Protein AF-A0A939XH39-F1 (afdb_monomer)

pLDDT: mean 82.44, std 12.04, range [37.53, 94.06]

Mean predicted aligned error: 8.6 Å

Solvent-accessible surface area (backbone atoms only — not comparable to full-atom values): 6265 Å² total; per-residue (Å²): 111,58,45,61,56,32,31,55,52,31,46,53,53,50,54,52,44,40,76,71,69,46,63,64,92,80,58,82,72,69,42,55,45,78,82,70,50,42,63,34,42,67,71,51,18,74,75,36,84,91,46,50,63,69,42,59,58,36,71,69,54,41,70,68,47,92,46,72,68,62,29,49,52,52,52,55,67,53,73,68,88,86,86,79,86,88,72,89,82,80,58,97,81,77,65,75,93,86,125

Sequence (99 aa):
DNMKLSEERAKSVVEYLISKGISPDRLTSRGMGESNPVTVSAKTAAKYPFLKEGDVLTEKFINALPNNQDKEICHQLNRRTEFAITRTDFNETGIPFGE

Radius of gyration: 18.13 Å; Cα contacts (8 Å, |Δi|>4): 80; chains: 1; bou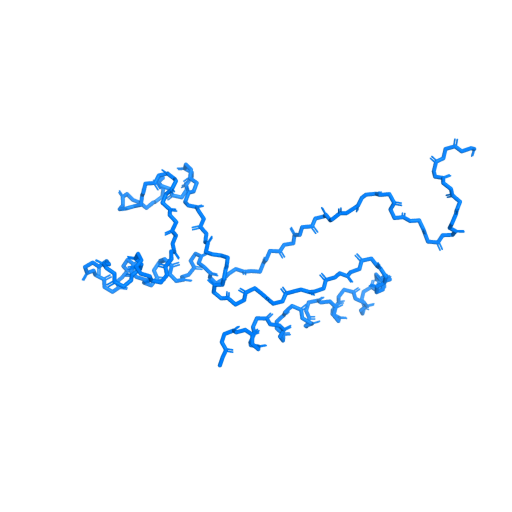nding box: 53×20×41 Å

Secondary structure (DSSP, 8-state):
-HHHHHHHHHHHHHHHHHHTT--GGG------TTSSPPBPPHHHHHH-TTS-TT-B--HHHHHT-S-HHHHHHHHHHHS--------S---SSS--S--

Nearest PDB structures (foldseek):
  6top-assembly4_D  TM=8.982E-01  e=3.996E-06  Porphyromonas gingivalis JCVI SC001

Foldseek 3Di:
DQQVVQQVVQVVVLVVVVVVVDDSVQDDGGRCRQVQFDQQDPVNCVVPVVDDHRDGLHPVVLVPDPDVVSSVVRVVSRPDDDDDRPDDQDDPPPDGPDD

Structure (mmCIF, N/CA/C/O backbone):
data_AF-A0A939XH39-F1
#
_entry.id   AF-A0A939XH39-F1
#
loop_
_atom_site.group_PDB
_atom_site.id
_atom_site.type_symbol
_atom_site.label_atom_id
_ato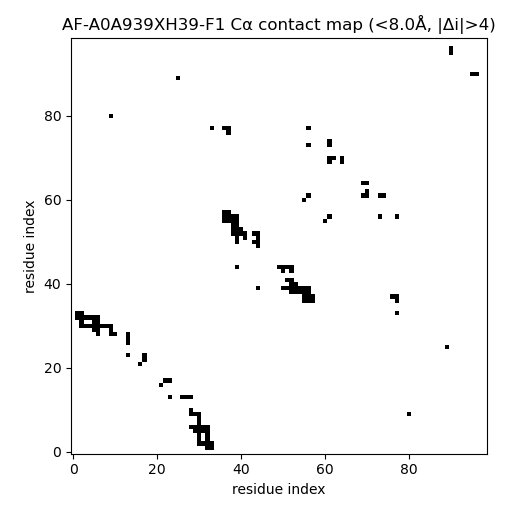m_site.label_alt_id
_atom_site.label_comp_id
_atom_site.label_asym_id
_atom_site.label_entity_id
_atom_site.label_seq_id
_atom_site.pdbx_PDB_ins_code
_atom_site.Cartn_x
_atom_site.Cartn_y
_atom_site.Cartn_z
_atom_site.occupancy
_atom_site.B_iso_or_equiv
_atom_site.auth_seq_id
_atom_site.auth_comp_id
_atom_site.auth_asym_id
_atom_site.auth_atom_id
_atom_site.pdbx_PDB_model_num
ATOM 1 N N . ASP A 1 1 ? -13.393 -7.970 -8.457 1.00 71.00 1 ASP A N 1
ATOM 2 C CA . ASP A 1 1 ? -12.143 -8.487 -7.870 1.00 71.00 1 ASP A CA 1
ATOM 3 C C . ASP A 1 1 ? -11.080 -7.423 -7.712 1.00 71.00 1 ASP A C 1
ATOM 5 O O . ASP A 1 1 ? -10.652 -6.821 -8.694 1.00 71.00 1 ASP A O 1
ATOM 9 N N . ASN A 1 2 ? -10.631 -7.228 -6.470 1.00 72.25 2 ASN A N 1
ATOM 10 C CA . ASN A 1 2 ? -9.555 -6.294 -6.122 1.00 72.25 2 ASN A CA 1
ATOM 11 C C . ASN A 1 2 ? -8.212 -6.682 -6.749 1.00 72.25 2 ASN A C 1
ATOM 13 O O . ASN A 1 2 ? -7.410 -5.805 -7.064 1.00 72.25 2 ASN A O 1
ATOM 17 N N . MET A 1 3 ? -7.993 -7.977 -7.001 1.00 77.62 3 MET A N 1
ATOM 18 C CA . MET A 1 3 ? -6.794 -8.456 -7.685 1.00 77.62 3 MET A CA 1
ATOM 19 C C . MET A 1 3 ? -6.709 -7.906 -9.113 1.00 77.62 3 MET A C 1
ATOM 21 O O . MET A 1 3 ? -5.757 -7.198 -9.433 1.00 77.62 3 MET A O 1
ATOM 25 N N . LYS A 1 4 ? -7.760 -8.109 -9.921 1.00 80.44 4 LYS A N 1
ATOM 26 C CA . LYS A 1 4 ? -7.836 -7.608 -11.302 1.00 80.44 4 LYS A CA 1
ATOM 27 C C . LYS A 1 4 ? -7.684 -6.087 -11.375 1.00 80.44 4 LYS A C 1
ATOM 29 O O . LYS A 1 4 ? -6.901 -5.586 -12.172 1.00 80.44 4 LYS A O 1
ATOM 34 N N . LEU A 1 5 ? -8.368 -5.352 -10.496 1.00 79.94 5 LEU A N 1
ATOM 35 C CA . LEU A 1 5 ? -8.263 -3.890 -10.447 1.00 79.94 5 LEU A CA 1
ATOM 36 C C . LEU A 1 5 ? -6.846 -3.420 -10.080 1.00 79.94 5 LEU A C 1
ATOM 38 O O . LEU A 1 5 ? -6.346 -2.442 -10.635 1.00 79.94 5 LEU A O 1
ATOM 42 N N . SER A 1 6 ? -6.194 -4.095 -9.132 1.00 79.44 6 SER A N 1
ATOM 43 C CA . SER A 1 6 ? -4.818 -3.767 -8.752 1.00 79.44 6 SER A CA 1
ATOM 44 C C . SER A 1 6 ? -3.823 -4.068 -9.874 1.00 79.44 6 SER A C 1
ATOM 46 O O . SER A 1 6 ? -2.887 -3.298 -10.083 1.00 79.44 6 SER A O 1
ATOM 48 N N . GLU A 1 7 ? -4.055 -5.141 -10.630 1.00 84.38 7 GLU A N 1
ATOM 49 C CA . GLU A 1 7 ? -3.238 -5.527 -11.775 1.00 84.38 7 GLU A CA 1
ATOM 50 C C . GLU A 1 7 ? -3.391 -4.535 -12.934 1.00 84.38 7 GLU A C 1
ATOM 52 O O . GLU A 1 7 ? -2.390 -4.057 -13.463 1.00 84.38 7 GLU A O 1
ATOM 57 N N . GLU A 1 8 ? -4.620 -4.120 -13.255 1.00 85.75 8 GLU A N 1
ATOM 58 C CA . GLU A 1 8 ? -4.889 -3.084 -14.263 1.00 85.75 8 GLU A CA 1
ATOM 59 C C . GLU A 1 8 ? 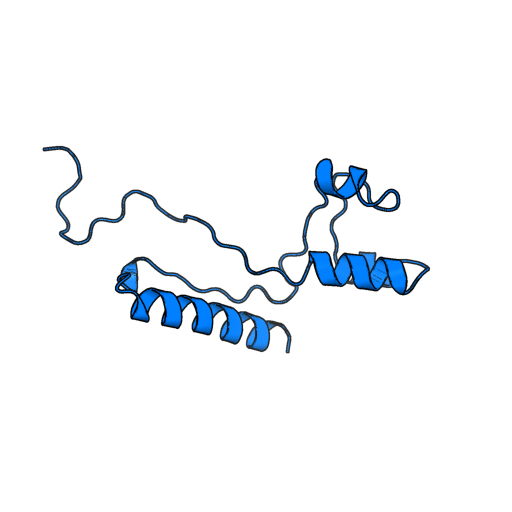-4.222 -1.745 -13.904 1.00 85.75 8 GLU A C 1
ATOM 61 O O . GLU A 1 8 ? -3.610 -1.101 -14.760 1.00 85.75 8 GLU A O 1
ATOM 66 N N . ARG A 1 9 ? -4.257 -1.344 -12.625 1.00 84.25 9 ARG A N 1
ATOM 67 C CA . ARG A 1 9 ? -3.552 -0.143 -12.142 1.00 84.25 9 ARG A CA 1
ATOM 68 C C . ARG A 1 9 ? -2.038 -0.271 -12.285 1.00 84.25 9 ARG A C 1
ATOM 70 O O . ARG A 1 9 ? -1.397 0.664 -12.759 1.00 84.25 9 ARG A O 1
ATOM 77 N N . ALA A 1 10 ? -1.471 -1.412 -11.895 1.00 83.94 10 ALA A N 1
ATOM 78 C CA . ALA A 1 10 ? -0.037 -1.654 -12.013 1.00 83.94 10 ALA A CA 1
ATOM 79 C C . ALA A 1 10 ? 0.411 -1.654 -13.485 1.00 83.94 10 ALA A C 1
ATOM 81 O O . ALA A 1 10 ? 1.447 -1.075 -13.816 1.00 83.94 10 ALA A O 1
ATOM 82 N N . LYS A 1 11 ? -0.401 -2.230 -14.378 1.00 85.75 11 LYS A N 1
ATOM 83 C CA . LYS A 1 11 ? -0.152 -2.236 -15.821 1.00 85.75 11 LYS A CA 1
ATOM 84 C C . LYS A 1 11 ? -0.163 -0.826 -16.410 1.00 85.75 11 LYS A C 1
ATOM 86 O O . LYS A 1 11 ? 0.776 -0.471 -17.112 1.00 85.75 11 LYS A O 1
ATOM 91 N N . SER A 1 12 ? -1.154 -0.002 -16.063 1.00 87.06 12 SER A N 1
ATOM 92 C CA . SER A 1 12 ? -1.245 1.387 -16.542 1.00 87.06 12 SER A CA 1
ATOM 93 C C . SER A 1 12 ? -0.011 2.219 -16.168 1.00 87.06 12 SER A C 1
ATOM 95 O O . SER A 1 12 ? 0.492 3.002 -16.973 1.00 87.06 12 SER A O 1
ATOM 97 N N . VAL A 1 13 ? 0.531 2.003 -14.966 1.00 85.12 13 VAL A N 1
ATOM 98 C CA . VAL A 1 13 ? 1.767 2.657 -14.522 1.00 85.12 13 VAL A CA 1
ATOM 99 C C . VAL A 1 13 ? 2.973 2.194 -15.344 1.00 85.12 13 VAL A C 1
ATOM 101 O O . VAL A 1 13 ? 3.771 3.029 -15.770 1.00 85.12 13 VAL A O 1
ATOM 104 N N . VAL A 1 14 ? 3.104 0.890 -15.609 1.00 86.00 14 VAL A N 1
ATOM 105 C CA . VAL A 1 14 ? 4.185 0.353 -16.455 1.00 86.00 14 VAL A CA 1
ATOM 106 C C . VAL A 1 14 ? 4.088 0.887 -17.882 1.00 86.00 14 VAL A C 1
ATOM 108 O O . VAL A 1 14 ? 5.084 1.367 -18.415 1.00 86.00 14 VAL A O 1
ATOM 111 N N . GLU A 1 15 ? 2.896 0.879 -18.477 1.00 87.69 15 GLU A N 1
ATOM 112 C CA . GLU A 1 15 ? 2.654 1.427 -19.816 1.00 87.69 15 GLU A CA 1
ATOM 113 C C . GLU A 1 15 ? 3.046 2.909 -19.896 1.00 87.69 15 GLU A C 1
ATOM 115 O O . GLU A 1 15 ? 3.711 3.326 -20.847 1.00 87.69 15 GLU A O 1
ATOM 120 N N . TYR A 1 16 ? 2.720 3.700 -18.869 1.00 89.00 16 TYR A N 1
ATOM 121 C CA . TYR A 1 16 ? 3.145 5.095 -18.797 1.00 89.00 16 TYR A CA 1
ATOM 122 C C . TYR A 1 16 ? 4.673 5.231 -18.749 1.00 89.00 16 TYR A C 1
ATOM 124 O O . TYR A 1 16 ? 5.232 6.047 -19.480 1.00 89.00 16 TYR A O 1
ATOM 132 N N . LEU A 1 17 ? 5.371 4.429 -17.944 1.00 85.56 17 LEU A N 1
ATOM 133 C CA . LEU A 1 17 ? 6.835 4.479 -17.848 1.00 85.56 17 LEU A CA 1
ATOM 134 C C . LEU A 1 17 ? 7.522 4.061 -19.157 1.00 85.56 17 LEU A C 1
ATOM 136 O O . LEU A 1 17 ? 8.482 4.711 -19.573 1.00 85.56 17 LEU A O 1
ATOM 140 N N . ILE A 1 18 ? 6.983 3.054 -19.850 1.00 88.25 18 ILE A N 1
ATOM 141 C CA . ILE A 1 18 ? 7.437 2.658 -21.191 1.00 88.25 18 ILE A CA 1
ATOM 142 C C . ILE A 1 18 ? 7.228 3.808 -22.182 1.00 88.25 18 ILE A C 1
ATOM 144 O O . ILE A 1 18 ? 8.139 4.142 -22.937 1.00 88.25 18 ILE A O 1
ATOM 148 N N . SER A 1 19 ? 6.077 4.491 -22.129 1.00 89.12 19 SER A N 1
ATOM 149 C CA . SER A 1 19 ? 5.803 5.666 -22.977 1.00 89.12 19 SER A CA 1
ATOM 150 C C . SER A 1 19 ? 6.789 6.821 -22.754 1.00 89.12 19 SER A C 1
ATOM 152 O O . SER A 1 19 ? 6.967 7.671 -23.625 1.00 89.12 19 SER A O 1
ATOM 154 N N . LYS A 1 20 ? 7.439 6.857 -21.584 1.00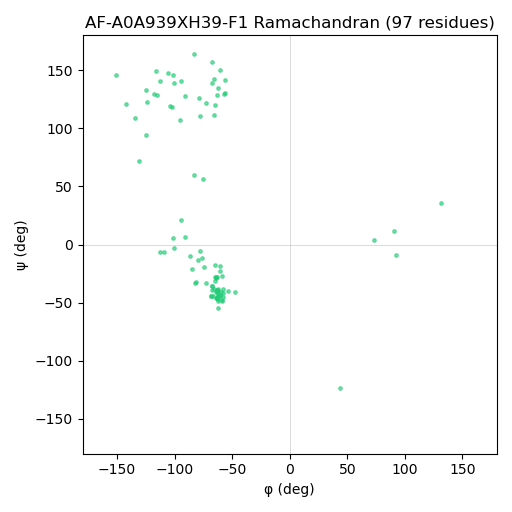 92.31 20 LYS A N 1
ATOM 155 C CA . LYS A 1 20 ? 8.487 7.822 -21.229 1.00 92.31 20 LYS A CA 1
ATOM 156 C C . LYS A 1 20 ? 9.901 7.344 -21.568 1.00 92.31 20 LYS A C 1
ATOM 158 O O . LYS A 1 20 ? 10.853 8.044 -21.238 1.00 92.31 20 LYS A O 1
ATOM 163 N N . GLY A 1 21 ? 10.043 6.206 -22.247 1.00 85.94 21 GLY A N 1
ATOM 164 C CA . GLY A 1 21 ? 11.324 5.694 -22.734 1.00 85.94 21 GLY A CA 1
ATOM 165 C C . GLY A 1 21 ? 12.060 4.774 -21.760 1.00 85.94 21 GLY A C 1
ATOM 166 O O . GLY A 1 21 ? 13.229 4.482 -21.986 1.00 85.94 21 GLY A O 1
ATOM 167 N N . ILE A 1 22 ? 11.418 4.311 -20.680 1.00 84.75 22 ILE A N 1
ATOM 168 C CA . ILE A 1 22 ? 12.015 3.290 -19.809 1.00 84.75 22 ILE A CA 1
ATOM 169 C C . ILE A 1 22 ? 11.845 1.919 -20.465 1.00 84.75 22 ILE A C 1
ATOM 171 O O . ILE A 1 22 ? 10.725 1.524 -20.786 1.00 84.75 22 ILE A O 1
ATOM 175 N N . SER A 1 23 ? 12.950 1.185 -20.627 1.00 84.81 23 SER A N 1
ATOM 176 C CA . SER A 1 23 ? 12.910 -0.175 -21.170 1.00 84.81 23 SER A CA 1
ATOM 177 C C . SER A 1 23 ? 11.972 -1.075 -20.343 1.00 84.81 23 SER A C 1
ATOM 179 O O . SER A 1 23 ? 12.092 -1.103 -19.110 1.00 84.81 23 SER A O 1
ATOM 181 N N . PRO A 1 24 ? 11.048 -1.818 -20.986 1.00 83.81 24 PRO A N 1
ATOM 182 C CA . PRO A 1 24 ? 10.131 -2.726 -20.298 1.00 83.81 24 PRO A CA 1
ATOM 183 C C . PRO A 1 24 ? 10.865 -3.800 -19.486 1.00 83.81 24 PRO A C 1
ATOM 185 O O . PRO A 1 24 ? 10.356 -4.214 -18.449 1.00 83.81 24 PRO A O 1
ATOM 188 N N . ASP A 1 25 ? 12.087 -4.175 -19.877 1.00 84.62 25 ASP A N 1
ATOM 189 C CA . ASP A 1 25 ? 12.905 -5.175 -19.176 1.00 84.62 25 ASP A CA 1
ATOM 190 C C . ASP A 1 25 ? 13.319 -4.728 -17.763 1.00 84.62 25 ASP A C 1
ATOM 192 O O . ASP A 1 25 ? 13.686 -5.544 -16.917 1.00 84.62 25 ASP A O 1
ATOM 196 N N . ARG A 1 26 ? 13.233 -3.421 -17.475 1.00 81.50 26 ARG A N 1
ATOM 197 C CA . ARG A 1 26 ? 13.497 -2.839 -16.149 1.00 81.50 26 ARG A CA 1
ATOM 198 C C . ARG A 1 26 ? 12.278 -2.840 -15.235 1.00 81.50 26 ARG A C 1
ATOM 200 O O . ARG A 1 26 ? 12.398 -2.468 -14.067 1.00 81.50 26 ARG A O 1
ATOM 207 N N . LEU A 1 27 ? 11.102 -3.165 -15.763 1.00 82.88 27 LEU A N 1
ATOM 208 C CA . LEU A 1 27 ? 9.827 -2.929 -15.105 1.00 82.88 27 LEU A CA 1
ATOM 209 C C . LEU A 1 27 ? 9.114 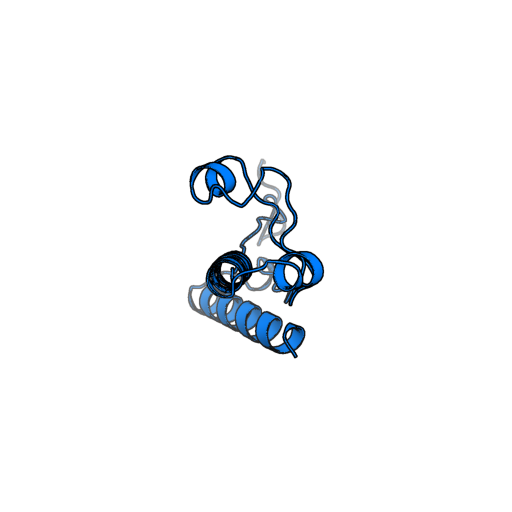-4.253 -14.851 1.00 82.88 27 LEU A C 1
ATOM 211 O O . LEU A 1 27 ? 8.905 -5.070 -15.739 1.00 82.88 27 LEU A O 1
ATOM 215 N N . THR A 1 28 ? 8.681 -4.454 -13.614 1.00 79.56 28 THR A N 1
ATOM 216 C CA . THR A 1 28 ? 7.791 -5.558 -13.255 1.00 79.56 28 THR A CA 1
ATOM 217 C C . THR A 1 28 ? 6.561 -4.965 -12.593 1.00 79.56 28 THR A C 1
ATOM 219 O O . THR A 1 28 ? 6.678 -4.252 -11.598 1.00 79.56 28 THR A O 1
ATOM 222 N N . SER A 1 29 ? 5.378 -5.243 -13.142 1.00 78.62 29 SER A N 1
ATOM 223 C CA . SER A 1 29 ? 4.111 -4.930 -12.478 1.00 78.62 29 SER A CA 1
ATOM 224 C C . SER A 1 29 ? 3.625 -6.147 -11.702 1.00 78.62 29 SER A C 1
ATOM 226 O O . SER A 1 29 ? 3.745 -7.285 -12.153 1.00 78.62 29 SER A O 1
ATOM 228 N N . ARG A 1 30 ? 3.064 -5.910 -10.516 1.00 78.56 30 ARG A N 1
ATOM 229 C CA . ARG A 1 30 ? 2.346 -6.929 -9.752 1.00 78.56 30 ARG A CA 1
ATOM 230 C C . ARG A 1 30 ? 1.141 -6.285 -9.082 1.00 78.56 30 ARG A C 1
ATOM 232 O O . ARG A 1 30 ? 1.297 -5.359 -8.290 1.00 78.56 30 ARG A O 1
ATOM 239 N N . GLY A 1 31 ? -0.051 -6.782 -9.396 1.00 73.25 31 GLY A N 1
ATOM 240 C CA . GLY A 1 31 ? -1.247 -6.489 -8.616 1.00 73.25 31 GLY A CA 1
ATOM 241 C C . GLY A 1 31 ? -1.182 -7.246 -7.294 1.00 73.25 31 GLY A C 1
ATOM 242 O O . GLY A 1 31 ? -1.035 -8.463 -7.296 1.00 73.25 31 GLY A O 1
ATOM 243 N N . MET A 1 32 ? -1.235 -6.535 -6.169 1.00 74.06 32 MET A N 1
ATOM 244 C CA . MET A 1 32 ? -1.232 -7.153 -4.835 1.00 74.06 32 MET A CA 1
ATOM 245 C C . MET A 1 32 ? -2.635 -7.228 -4.221 1.00 74.06 32 MET A C 1
ATOM 247 O O . MET A 1 32 ? -2.787 -7.758 -3.127 1.00 74.06 32 MET A O 1
ATOM 251 N N . GLY A 1 33 ? -3.667 -6.695 -4.885 1.00 74.75 33 GLY A N 1
ATOM 252 C CA . GLY A 1 33 ? -5.030 -6.633 -4.355 1.00 74.75 33 GLY A CA 1
ATOM 253 C C . GLY A 1 33 ? -5.064 -6.195 -2.887 1.00 74.75 33 GLY A C 1
ATOM 254 O O . GLY A 1 33 ? -4.517 -5.157 -2.524 1.00 74.75 33 GLY A O 1
ATOM 255 N N . GLU A 1 34 ? -5.668 -7.031 -2.045 1.00 71.94 34 GLU A N 1
ATOM 256 C CA . GLU A 1 34 ? -5.705 -6.877 -0.582 1.00 71.94 34 GLU A CA 1
ATOM 257 C C . GLU A 1 34 ? -4.700 -7.784 0.146 1.00 71.94 34 GLU A C 1
ATOM 259 O O . GLU A 1 34 ? -4.683 -7.836 1.374 1.00 71.94 34 GLU A O 1
ATOM 264 N N . SER A 1 35 ? -3.838 -8.502 -0.583 1.00 78.38 35 SER A N 1
ATOM 265 C CA . SER A 1 35 ? -2.923 -9.487 0.001 1.00 78.38 35 SER A CA 1
ATOM 266 C C . SER A 1 35 ? -1.692 -8.870 0.673 1.00 78.38 35 SER A C 1
ATOM 268 O O . SER A 1 35 ? -0.909 -9.605 1.267 1.00 78.38 35 SER A O 1
ATOM 270 N N . ASN A 1 36 ? -1.500 -7.548 0.584 1.00 81.19 36 ASN A N 1
ATOM 271 C CA . ASN A 1 36 ? -0.408 -6.826 1.250 1.00 81.19 36 ASN A CA 1
ATOM 272 C C . ASN A 1 36 ? -0.906 -5.577 2.017 1.00 81.19 36 ASN A C 1
ATOM 274 O O . ASN A 1 36 ? -0.694 -4.439 1.577 1.00 81.19 36 ASN A O 1
ATOM 278 N N . PRO A 1 37 ? -1.608 -5.763 3.150 1.00 85.69 37 PRO A N 1
ATOM 279 C CA . PRO A 1 37 ? -2.098 -4.659 3.979 1.00 85.69 37 PRO A CA 1
ATOM 280 C C . PRO A 1 37 ? -0.950 -3.790 4.521 1.00 85.69 37 PRO A C 1
ATOM 282 O O . PRO A 1 37 ? 0.158 -4.278 4.726 1.00 85.69 37 PRO A O 1
ATOM 285 N N . VAL A 1 38 ? -1.193 -2.490 4.751 1.00 87.81 38 VAL A N 1
ATOM 286 C CA . VAL A 1 38 ? -0.176 -1.612 5.369 1.00 87.81 38 VAL A CA 1
ATOM 287 C C . VAL A 1 38 ? 0.055 -2.037 6.811 1.00 87.81 38 VAL A C 1
ATOM 289 O O . VAL A 1 38 ? -0.898 -2.285 7.553 1.00 87.81 38 VAL A O 1
ATOM 292 N N . THR A 1 39 ? 1.322 -2.030 7.209 1.00 92.00 39 THR A N 1
ATOM 293 C CA . THR A 1 39 ? 1.712 -2.012 8.617 1.00 92.00 39 THR A CA 1
ATOM 294 C C . THR A 1 39 ? 1.858 -0.562 9.064 1.00 92.00 39 THR A C 1
ATOM 296 O O . THR A 1 39 ? 2.545 0.240 8.425 1.00 92.00 39 THR A O 1
ATOM 299 N N . VAL A 1 40 ? 1.187 -0.203 10.152 1.00 93.00 40 VAL A N 1
ATOM 300 C CA . VAL A 1 40 ? 1.191 1.144 10.719 1.00 93.00 40 VAL A CA 1
ATOM 301 C C . VAL A 1 40 ? 2.597 1.482 11.211 1.00 93.00 40 VAL A C 1
ATOM 303 O O . VAL A 1 40 ? 3.147 0.816 12.084 1.00 93.00 40 VAL A O 1
ATOM 306 N N . SER A 1 41 ? 3.171 2.546 10.653 1.00 92.25 41 SER A N 1
ATOM 307 C CA . SER A 1 41 ? 4.453 3.104 11.098 1.00 92.25 41 SER A CA 1
ATOM 308 C C . SER A 1 41 ? 4.279 4.048 12.292 1.00 92.25 41 SER A C 1
ATOM 310 O O . SER A 1 41 ? 3.187 4.588 12.491 1.00 92.25 41 SER A O 1
ATOM 312 N N . ALA A 1 42 ? 5.369 4.362 13.004 1.00 92.19 42 ALA A N 1
ATOM 313 C CA . ALA A 1 42 ? 5.393 5.392 14.050 1.00 92.19 42 ALA A CA 1
ATOM 314 C C . ALA A 1 42 ? 4.733 6.718 13.616 1.00 92.19 42 ALA A C 1
ATOM 316 O O . ALA A 1 42 ? 3.968 7.327 14.362 1.00 92.19 42 ALA A O 1
ATOM 317 N N . LYS A 1 43 ? 4.975 7.155 12.370 1.00 92.19 43 LYS A N 1
ATOM 318 C CA . LYS A 1 43 ? 4.391 8.394 11.821 1.00 92.19 43 LYS A CA 1
ATOM 319 C C . LYS A 1 43 ? 2.877 8.288 11.644 1.00 92.19 43 LYS A C 1
ATOM 321 O O . LYS A 1 43 ? 2.156 9.251 11.890 1.00 92.19 43 LYS A O 1
ATOM 326 N N . THR A 1 44 ? 2.400 7.127 11.202 1.00 91.31 44 THR A N 1
ATOM 327 C CA . THR A 1 44 ? 0.970 6.868 11.012 1.00 91.31 44 THR A CA 1
ATOM 328 C C . THR A 1 44 ? 0.252 6.823 12.360 1.00 91.31 44 THR A C 1
ATOM 330 O O . THR A 1 44 ? -0.776 7.477 12.506 1.00 91.31 44 THR A O 1
ATOM 333 N N . ALA A 1 45 ? 0.830 6.144 13.355 1.00 92.56 45 ALA A N 1
ATOM 334 C CA . ALA A 1 45 ? 0.306 6.097 14.720 1.00 92.56 45 ALA A CA 1
ATOM 335 C C . ALA A 1 45 ? 0.268 7.489 15.380 1.00 92.56 45 ALA A C 1
ATOM 337 O O . ALA A 1 45 ? -0.709 7.846 16.031 1.00 92.56 45 ALA A O 1
ATOM 338 N N . ALA A 1 46 ? 1.279 8.332 15.139 1.00 93.44 46 ALA A N 1
ATOM 339 C CA . ALA A 1 46 ? 1.284 9.711 15.632 1.00 93.44 46 ALA A CA 1
ATOM 340 C C . ALA A 1 46 ? 0.173 10.581 15.011 1.00 93.44 46 ALA A C 1
ATOM 342 O O . ALA A 1 46 ? -0.337 11.492 15.660 1.00 93.44 46 ALA A O 1
ATOM 343 N N . LYS A 1 47 ? -0.209 10.313 13.755 1.00 93.81 47 LYS A N 1
ATOM 344 C CA . LYS A 1 47 ? -1.272 11.047 13.050 1.00 93.81 47 LYS A CA 1
ATOM 345 C C . LYS A 1 47 ? -2.675 10.552 13.411 1.00 93.81 47 LYS A C 1
ATOM 347 O O . LYS A 1 47 ? -3.618 11.340 13.402 1.00 93.81 47 LYS A O 1
ATOM 352 N N . TYR A 1 48 ? -2.814 9.261 13.700 1.00 92.38 48 TYR A N 1
ATOM 353 C CA . TYR A 1 48 ? -4.087 8.600 13.965 1.00 92.38 48 TYR A CA 1
ATOM 354 C C . TYR A 1 48 ? -4.025 7.898 15.328 1.00 92.38 48 TYR A C 1
ATOM 356 O O . TYR A 1 48 ? -3.598 6.749 15.388 1.00 92.38 48 TYR A O 1
ATOM 364 N N . PRO A 1 49 ? -4.485 8.544 16.417 1.00 91.44 49 PRO A N 1
ATOM 365 C CA . PRO A 1 49 ? -4.329 8.027 17.783 1.00 91.44 49 PRO A CA 1
ATOM 366 C C . PRO A 1 49 ? -4.990 6.666 18.054 1.00 91.44 49 PRO A C 1
ATOM 368 O O . PRO A 1 49 ? -4.665 6.011 19.040 1.00 91.44 49 PRO A O 1
ATOM 371 N N . PHE A 1 50 ? -5.937 6.251 17.206 1.00 91.81 50 PHE A N 1
ATOM 372 C CA . PHE A 1 50 ? -6.594 4.945 17.295 1.00 91.81 50 PHE A CA 1
ATOM 373 C C . PHE A 1 50 ? -5.755 3.799 16.703 1.00 91.81 50 PHE A C 1
ATOM 375 O O . PHE A 1 50 ? -6.082 2.637 16.929 1.00 91.81 50 PHE A O 1
ATOM 382 N N . LEU A 1 51 ? -4.692 4.115 15.954 1.00 93.94 51 LEU A N 1
ATOM 383 C CA . LEU A 1 51 ? -3.755 3.153 15.379 1.00 93.94 51 LEU A CA 1
ATOM 384 C C . LEU A 1 51 ? -2.482 3.090 16.220 1.00 93.94 51 LEU A C 1
ATOM 386 O O . LEU A 1 51 ? -1.939 4.120 16.625 1.00 93.94 51 LEU A O 1
ATOM 390 N N . LYS A 1 52 ? -1.962 1.884 16.434 1.00 93.69 52 LYS A N 1
ATOM 391 C CA . LYS A 1 52 ? -0.684 1.659 17.109 1.00 93.69 52 LYS A CA 1
ATOM 392 C C . LYS A 1 52 ? 0.383 1.264 16.105 1.00 93.69 52 LYS A C 1
ATOM 394 O O . LYS A 1 52 ? 0.111 0.615 15.099 1.00 93.69 52 LYS A O 1
ATOM 399 N N . GLU A 1 53 ? 1.617 1.663 16.384 1.00 94.06 53 GLU A N 1
ATOM 400 C CA . GLU A 1 53 ? 2.754 1.217 15.587 1.00 94.06 53 GLU A CA 1
ATOM 401 C C . GLU A 1 53 ? 2.830 -0.317 15.591 1.00 94.06 53 GLU A C 1
ATOM 403 O O . GLU A 1 53 ? 2.753 -0.948 16.644 1.00 94.06 53 GLU A O 1
ATOM 408 N N . GLY A 1 54 ? 2.948 -0.904 14.399 1.00 92.31 54 GLY A N 1
ATOM 409 C CA . GLY A 1 54 ? 2.933 -2.350 14.192 1.00 92.31 54 GLY A CA 1
ATOM 410 C C . GLY A 1 54 ? 1.557 -2.951 13.887 1.00 92.31 54 GLY A C 1
ATOM 411 O O . GLY A 1 54 ? 1.505 -4.111 13.480 1.00 92.31 54 GLY A O 1
ATOM 412 N N . ASP A 1 55 ? 0.459 -2.195 14.006 1.00 93.06 55 ASP A N 1
ATOM 413 C CA . ASP A 1 55 ? -0.860 -2.686 13.596 1.00 93.06 55 ASP A CA 1
ATOM 414 C C . ASP A 1 55 ? -0.875 -2.984 12.092 1.00 93.06 55 ASP A C 1
ATOM 416 O O . ASP A 1 55 ? -0.420 -2.183 11.274 1.00 93.06 55 ASP A O 1
ATOM 420 N N . VAL A 1 56 ? -1.427 -4.135 11.711 1.00 93.00 56 VAL A N 1
ATOM 421 C CA . VAL A 1 56 ? -1.573 -4.523 10.304 1.00 93.00 56 VAL A CA 1
ATOM 422 C C . VAL A 1 56 ? -3.017 -4.290 9.885 1.00 93.00 56 VAL A C 1
ATOM 424 O O . VAL A 1 56 ? -3.935 -4.923 10.415 1.00 93.00 56 VAL A O 1
ATOM 427 N N . LEU A 1 57 ? -3.225 -3.413 8.901 1.00 91.31 57 LEU A N 1
ATOM 428 C CA . LEU A 1 57 ? -4.545 -3.004 8.412 1.00 91.31 57 LEU A CA 1
ATOM 429 C C . LEU A 1 57 ? -5.197 -4.088 7.535 1.00 91.31 57 LEU A C 1
ATOM 431 O O . LEU A 1 57 ? -5.530 -3.859 6.377 1.00 91.31 57 LEU A O 1
ATOM 435 N N . THR A 1 58 ? -5.350 -5.298 8.065 1.00 90.62 58 THR A N 1
ATOM 436 C CA . THR A 1 58 ? -6.073 -6.399 7.409 1.00 90.62 58 THR A CA 1
ATOM 437 C C . THR A 1 58 ? -7.566 -6.088 7.312 1.00 90.62 58 THR A C 1
ATOM 439 O O . THR A 1 58 ? -8.098 -5.357 8.146 1.00 90.62 58 THR A O 1
ATOM 442 N N . GLU A 1 59 ? -8.290 -6.704 6.374 1.00 86.81 59 GLU A N 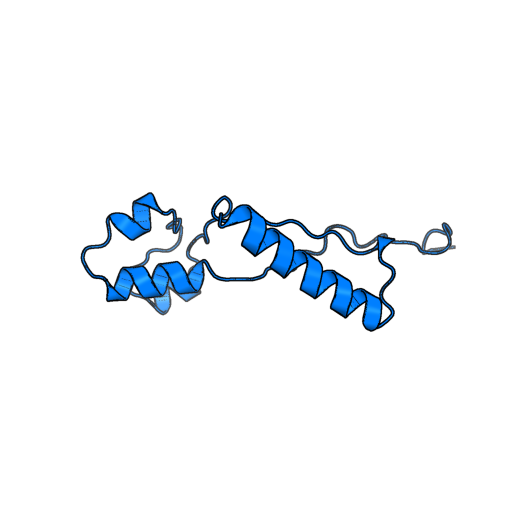1
ATOM 443 C CA . GLU A 1 59 ? -9.756 -6.564 6.322 1.00 86.81 59 GLU A CA 1
ATOM 444 C C . GLU A 1 59 ? -10.428 -6.903 7.656 1.00 86.81 59 GLU A C 1
ATOM 446 O O . GLU A 1 59 ? -11.336 -6.203 8.097 1.00 86.81 59 GLU A O 1
ATOM 451 N N . LYS A 1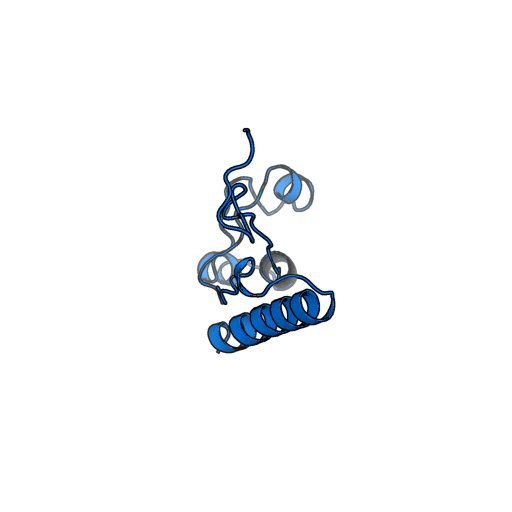 60 ? -9.948 -7.948 8.341 1.00 90.12 60 LYS A N 1
ATOM 452 C CA . LYS A 1 60 ? -10.457 -8.340 9.659 1.00 90.12 60 LYS A CA 1
ATOM 453 C C . LYS A 1 60 ? -10.275 -7.226 10.690 1.00 90.12 60 LYS A C 1
ATOM 455 O O . LYS A 1 60 ? -11.199 -6.958 11.453 1.00 90.12 60 LYS A O 1
ATOM 460 N N . PHE A 1 61 ? -9.103 -6.589 10.708 1.00 92.44 61 PHE A N 1
ATOM 461 C CA . PHE A 1 61 ? -8.824 -5.460 11.593 1.00 92.44 61 PHE A CA 1
ATOM 462 C C . PHE A 1 61 ? -9.756 -4.286 11.288 1.00 92.44 61 PHE A C 1
ATOM 464 O O . PHE A 1 61 ? -10.406 -3.768 12.190 1.00 92.44 61 PHE A O 1
ATOM 471 N N . ILE A 1 62 ? -9.885 -3.921 10.009 1.00 91.25 62 ILE A N 1
ATOM 472 C CA . ILE A 1 62 ? -10.727 -2.803 9.579 1.00 91.25 62 ILE A CA 1
ATOM 473 C C . ILE A 1 62 ? -12.195 -3.071 9.927 1.00 91.25 62 ILE A C 1
ATOM 475 O O . ILE A 1 62 ? -12.854 -2.230 10.530 1.00 91.25 62 ILE A O 1
ATOM 479 N N . ASN A 1 63 ? -12.709 -4.265 9.635 1.00 90.94 63 ASN A N 1
ATOM 480 C CA . ASN A 1 63 ? -14.100 -4.619 9.911 1.00 90.94 63 ASN A CA 1
ATOM 481 C C . ASN A 1 63 ? -14.436 -4.626 11.409 1.00 90.94 63 ASN A C 1
ATOM 483 O O . ASN A 1 63 ? -15.576 -4.316 11.764 1.00 90.94 63 ASN A O 1
ATOM 487 N N . ALA A 1 64 ? -13.452 -4.914 12.267 1.00 93.12 64 ALA A N 1
ATOM 488 C CA . ALA A 1 64 ? -13.588 -4.888 13.720 1.00 93.12 64 ALA A CA 1
ATOM 489 C C . ALA A 1 64 ? -13.593 -3.471 14.326 1.00 93.12 64 ALA A C 1
ATOM 491 O O . ALA 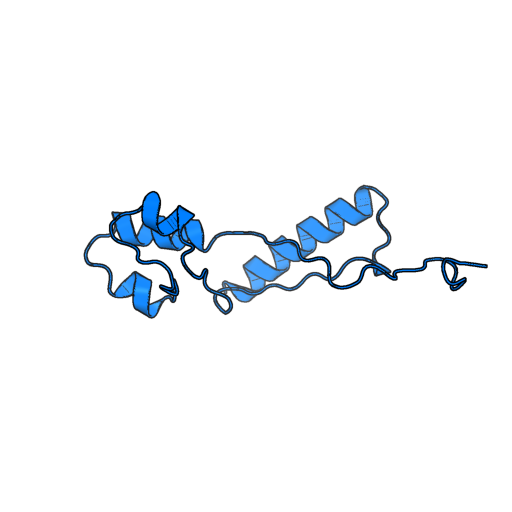A 1 64 ? -13.923 -3.327 15.504 1.00 93.12 64 ALA A O 1
ATOM 492 N N . LEU A 1 65 ? -13.253 -2.427 13.558 1.00 92.62 65 LEU A N 1
ATOM 493 C CA . LEU A 1 65 ? -13.315 -1.050 14.050 1.00 92.62 65 LEU A CA 1
ATOM 494 C C . LEU A 1 65 ? -14.771 -0.632 14.330 1.00 92.62 65 LEU A C 1
ATOM 496 O O . LEU A 1 65 ? -15.674 -0.982 13.563 1.00 92.62 65 LEU A O 1
ATOM 500 N N . PRO A 1 66 ? -15.018 0.142 15.399 1.00 91.50 66 PRO A N 1
ATOM 501 C CA . PRO A 1 66 ? -16.372 0.507 15.810 1.00 91.50 66 PRO A CA 1
ATOM 502 C C . PRO A 1 66 ? -17.022 1.535 14.875 1.00 91.50 66 PRO A C 1
ATOM 504 O O . PRO A 1 66 ? -18.229 1.483 14.646 1.00 91.50 66 PRO A O 1
ATOM 507 N N . ASN A 1 67 ? -16.231 2.446 14.302 1.00 93.38 67 ASN A N 1
ATOM 508 C CA . ASN A 1 67 ? -16.734 3.592 13.551 1.00 93.38 67 ASN A CA 1
ATOM 509 C C . ASN A 1 67 ? -16.393 3.488 12.065 1.00 93.38 67 ASN A C 1
ATOM 511 O O . ASN A 1 67 ? -15.270 3.152 11.693 1.00 93.38 67 ASN A O 1
ATOM 515 N N . ASN A 1 68 ? -17.331 3.887 11.202 1.00 92.19 68 ASN A N 1
ATOM 516 C CA . ASN A 1 68 ? -17.108 3.910 9.752 1.00 92.19 68 ASN A CA 1
ATOM 517 C C . ASN A 1 68 ? -16.032 4.920 9.322 1.00 92.19 68 ASN A C 1
ATOM 519 O O . ASN A 1 68 ? -15.361 4.701 8.318 1.00 92.19 68 ASN A O 1
ATOM 523 N N . GLN A 1 69 ? -15.837 5.999 10.083 1.00 92.75 69 GLN A N 1
ATOM 524 C CA . GLN A 1 69 ? -14.788 6.980 9.801 1.00 92.75 69 GLN A CA 1
ATOM 525 C C . GLN A 1 69 ? -13.388 6.359 9.911 1.00 92.75 69 GLN A C 1
ATOM 527 O O . GLN A 1 69 ? -12.570 6.524 9.008 1.00 92.75 69 GLN A O 1
ATOM 532 N N . ASP A 1 70 ? -13.135 5.592 10.971 1.00 93.06 70 ASP A N 1
ATOM 533 C CA . ASP A 1 70 ? -11.846 4.927 11.185 1.00 93.06 70 ASP A CA 1
ATOM 534 C C . ASP A 1 70 ? -11.617 3.830 10.137 1.00 93.06 70 ASP A C 1
ATOM 536 O O . ASP A 1 70 ? -10.507 3.673 9.624 1.00 93.06 70 ASP A O 1
ATOM 540 N N . LYS A 1 71 ? -12.689 3.127 9.737 1.00 93.12 71 LYS A N 1
ATOM 541 C CA . LYS A 1 71 ? -12.646 2.164 8.627 1.00 93.12 71 LYS A CA 1
ATOM 542 C C . LYS A 1 71 ? -12.209 2.815 7.326 1.00 93.12 71 LYS A C 1
ATOM 544 O O . LYS A 1 71 ? -11.304 2.312 6.663 1.00 93.12 71 LYS A O 1
ATOM 549 N N . GLU A 1 72 ? -12.820 3.942 6.976 1.00 91.38 72 GLU A N 1
ATOM 550 C CA . GLU A 1 72 ? -12.506 4.664 5.745 1.00 91.38 72 GLU A CA 1
ATOM 551 C C . GLU A 1 72 ? -11.058 5.172 5.742 1.00 91.38 72 GLU A C 1
ATOM 553 O O . GLU A 1 72 ? -10.370 5.039 4.730 1.00 91.38 72 GLU A O 1
ATOM 558 N N . ILE A 1 73 ? -10.547 5.659 6.881 1.00 92.00 73 ILE A N 1
ATOM 559 C CA . ILE A 1 73 ? -9.131 6.036 7.031 1.00 92.00 73 ILE A CA 1
ATOM 560 C C . ILE A 1 73 ? -8.221 4.831 6.759 1.00 92.00 73 ILE A C 1
ATOM 562 O O . ILE A 1 73 ? -7.274 4.935 5.978 1.00 92.00 73 ILE A O 1
ATOM 566 N N . CYS A 1 74 ? -8.511 3.671 7.351 1.00 91.25 74 CYS A N 1
ATOM 567 C CA . CYS A 1 74 ? -7.712 2.467 7.129 1.00 91.25 74 CYS A CA 1
ATOM 568 C C . CYS A 1 74 ? -7.773 1.981 5.675 1.00 91.25 74 CYS A C 1
ATOM 570 O O . CYS A 1 74 ? -6.742 1.628 5.099 1.00 91.25 74 CYS A O 1
ATOM 572 N N . HIS A 1 75 ? -8.951 2.013 5.045 1.00 89.25 75 HIS A N 1
ATOM 573 C CA . HIS A 1 75 ? -9.074 1.690 3.627 1.00 89.25 75 HIS A CA 1
ATOM 574 C C . HIS A 1 75 ? -8.275 2.670 2.758 1.00 89.25 75 HIS A C 1
ATOM 576 O O . HIS A 1 75 ? -7.601 2.236 1.829 1.00 89.25 75 HIS A O 1
ATOM 582 N N . GLN A 1 76 ? -8.274 3.970 3.070 1.00 88.12 76 GLN A N 1
ATOM 583 C CA . GLN A 1 76 ? -7.448 4.960 2.368 1.00 88.12 76 GLN A CA 1
ATOM 584 C C . GLN A 1 76 ? -5.955 4.656 2.482 1.00 88.12 76 GLN A C 1
ATOM 586 O O . GLN A 1 76 ? -5.252 4.698 1.475 1.00 88.12 76 GLN A O 1
ATOM 591 N N . LEU A 1 77 ? -5.483 4.281 3.672 1.00 88.38 77 LEU A N 1
ATOM 592 C CA . LEU A 1 77 ? -4.091 3.872 3.887 1.00 88.38 77 LEU A CA 1
ATOM 593 C C . LEU A 1 77 ? -3.723 2.596 3.104 1.00 88.38 77 LEU A C 1
ATOM 595 O O . LEU A 1 77 ? -2.568 2.421 2.715 1.00 88.38 77 LEU A O 1
ATOM 599 N N . ASN A 1 78 ? -4.691 1.719 2.821 1.00 86.12 78 ASN A N 1
ATOM 600 C CA . ASN A 1 78 ? -4.489 0.528 1.992 1.00 86.12 78 ASN A CA 1
ATOM 601 C C . ASN A 1 78 ? -4.606 0.769 0.481 1.00 86.12 78 ASN A C 1
ATOM 603 O O . ASN A 1 78 ? -4.053 -0.004 -0.298 1.00 86.12 78 ASN A O 1
ATOM 607 N N . ARG A 1 79 ? -5.261 1.843 0.031 1.00 81.88 79 ARG A N 1
ATOM 608 C CA . ARG A 1 79 ? -5.410 2.182 -1.397 1.00 81.88 79 ARG A CA 1
ATOM 609 C C . ARG A 1 79 ? -4.183 2.924 -1.941 1.00 81.88 79 ARG A C 1
ATOM 611 O O . ARG A 1 79 ? -4.294 4.050 -2.420 1.00 81.88 79 ARG A O 1
ATOM 618 N N . ARG A 1 80 ? -3.012 2.287 -1.880 1.00 74.62 80 ARG A N 1
ATOM 619 C CA . ARG A 1 80 ? -1.728 2.846 -2.334 1.00 74.62 80 ARG A CA 1
ATOM 620 C C . ARG A 1 80 ? -1.135 2.060 -3.503 1.00 74.62 80 ARG A C 1
ATOM 622 O O . ARG A 1 80 ? -1.314 0.850 -3.595 1.00 74.62 80 ARG A O 1
ATOM 629 N N . THR A 1 81 ? -0.404 2.760 -4.364 1.00 70.06 81 THR A N 1
ATOM 630 C CA . THR A 1 81 ? 0.470 2.159 -5.379 1.00 70.06 81 THR A CA 1
ATOM 631 C C . THR A 1 81 ? 1.903 2.313 -4.888 1.00 70.06 81 THR A C 1
ATOM 633 O O . THR A 1 81 ? 2.350 3.437 -4.663 1.00 70.06 81 THR A O 1
ATOM 636 N N . GLU A 1 82 ? 2.608 1.203 -4.687 1.00 72.38 82 GLU A N 1
ATOM 637 C CA . GLU A 1 82 ? 4.000 1.208 -4.232 1.00 72.38 82 GLU A CA 1
ATOM 638 C C . GLU A 1 82 ? 4.960 0.953 -5.396 1.00 72.38 82 GLU A C 1
ATOM 640 O O . GLU A 1 82 ? 4.667 0.179 -6.307 1.00 72.38 82 GLU A O 1
ATOM 645 N N . PHE A 1 83 ? 6.129 1.589 -5.330 1.00 73.62 83 PHE A N 1
ATOM 646 C CA . PHE A 1 83 ? 7.256 1.331 -6.217 1.00 73.62 83 PHE A CA 1
ATOM 647 C C . PHE A 1 83 ? 8.397 0.763 -5.382 1.00 73.62 83 PHE A C 1
ATOM 649 O O . PHE A 1 83 ? 8.778 1.356 -4.373 1.00 73.62 83 PHE A O 1
ATOM 656 N N . ALA A 1 84 ? 8.953 -0.365 -5.811 1.00 75.31 84 ALA A N 1
ATOM 657 C CA . ALA A 1 84 ? 10.111 -0.973 -5.176 1.00 75.31 84 ALA A CA 1
ATOM 658 C C . ALA A 1 84 ? 11.214 -1.182 -6.214 1.00 75.31 84 ALA A C 1
ATOM 660 O O . ALA A 1 84 ? 10.962 -1.694 -7.305 1.00 75.31 84 ALA A O 1
ATOM 661 N N . ILE A 1 85 ? 12.441 -0.796 -5.862 1.00 75.31 85 ILE A N 1
ATOM 662 C CA . ILE A 1 85 ? 13.628 -1.130 -6.651 1.00 75.31 85 ILE A CA 1
ATOM 663 C C . ILE A 1 85 ? 13.964 -2.585 -6.337 1.00 75.31 85 ILE A C 1
ATOM 665 O O . ILE A 1 85 ? 14.358 -2.907 -5.219 1.00 75.31 85 ILE A O 1
ATOM 669 N N . THR A 1 86 ? 13.775 -3.468 -7.311 1.00 76.25 86 THR A N 1
ATOM 670 C CA . THR A 1 86 ? 14.064 -4.899 -7.152 1.00 76.25 86 THR A CA 1
ATOM 671 C C . THR A 1 86 ? 15.542 -5.208 -7.364 1.00 76.25 86 THR A C 1
ATOM 673 O O . THR A 1 86 ? 16.073 -6.111 -6.723 1.00 76.25 86 THR A O 1
ATOM 676 N N . ARG A 1 87 ? 16.206 -4.458 -8.251 1.00 72.50 87 ARG A N 1
ATOM 677 C CA . ARG A 1 87 ? 17.615 -4.614 -8.631 1.00 72.50 87 ARG A CA 1
ATOM 678 C C . ARG A 1 87 ? 18.218 -3.271 -9.043 1.00 72.50 87 ARG A C 1
ATOM 680 O O . ARG A 1 87 ? 17.535 -2.445 -9.648 1.00 72.50 87 ARG A O 1
ATOM 687 N N . THR A 1 88 ? 19.497 -3.067 -8.739 1.00 75.25 88 THR A N 1
ATOM 688 C CA . THR A 1 88 ? 20.274 -1.870 -9.122 1.00 75.25 88 THR A CA 1
ATOM 689 C C . THR A 1 88 ? 21.383 -2.170 -10.131 1.00 75.25 88 THR A C 1
ATOM 691 O O . THR A 1 88 ? 22.003 -1.245 -10.638 1.00 75.25 88 THR A O 1
ATOM 694 N N . ASP A 1 89 ? 21.611 -3.442 -10.452 1.00 75.06 89 ASP A N 1
ATOM 695 C CA . ASP A 1 89 ? 22.639 -3.956 -11.365 1.00 75.06 89 ASP A CA 1
ATOM 696 C C . ASP A 1 89 ? 22.117 -4.155 -12.801 1.00 75.06 89 ASP A C 1
ATOM 698 O O . ASP A 1 89 ? 22.669 -4.940 -13.571 1.00 75.06 89 ASP A O 1
ATOM 702 N N . PHE A 1 90 ? 21.024 -3.472 -13.163 1.00 68.31 90 PHE A N 1
ATOM 703 C CA . PHE A 1 90 ? 20.458 -3.572 -14.505 1.00 68.31 90 PHE A CA 1
ATOM 704 C C . PHE A 1 90 ? 21.450 -3.053 -15.546 1.00 68.31 90 PHE A C 1
ATOM 706 O O . PHE A 1 90 ? 21.943 -1.930 -15.447 1.00 68.31 90 PHE A O 1
ATOM 713 N N . ASN A 1 91 ? 21.685 -3.869 -16.566 1.00 65.31 91 ASN A N 1
ATOM 714 C C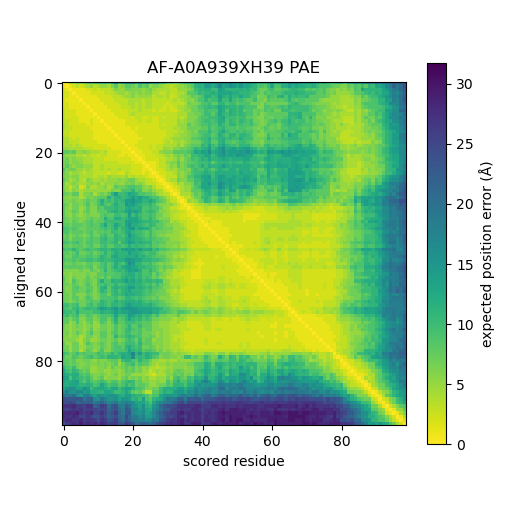A . ASN A 1 91 ? 22.664 -3.613 -17.596 1.00 65.31 91 ASN A CA 1
ATOM 715 C C . ASN A 1 91 ? 22.061 -3.892 -18.972 1.00 65.31 91 ASN A C 1
ATOM 717 O O . ASN A 1 91 ? 21.814 -5.042 -19.329 1.00 65.31 91 ASN A O 1
ATOM 721 N N . GLU A 1 92 ? 21.825 -2.825 -19.727 1.00 63.72 92 GLU A N 1
ATOM 722 C CA . GLU A 1 92 ? 21.150 -2.868 -21.027 1.00 63.72 92 GLU A CA 1
ATOM 723 C C . GLU A 1 92 ? 22.046 -3.429 -22.145 1.00 63.72 92 GLU A C 1
ATOM 725 O O . GLU A 1 92 ? 21.547 -3.894 -23.164 1.00 63.72 92 GLU A O 1
ATOM 730 N N . THR A 1 93 ? 23.370 -3.430 -21.949 1.00 60.66 93 THR A N 1
ATOM 731 C CA . THR A 1 93 ? 24.365 -3.853 -22.949 1.00 60.66 93 THR A CA 1
ATOM 732 C C . THR A 1 93 ? 25.056 -5.175 -22.603 1.00 60.66 93 THR A C 1
ATOM 734 O O . THR A 1 93 ? 25.827 -5.687 -23.410 1.00 60.66 93 THR A O 1
ATOM 737 N N . GLY A 1 94 ? 24.806 -5.741 -21.416 1.00 54.56 94 GLY A N 1
ATOM 738 C CA . GLY A 1 94 ? 25.503 -6.933 -20.917 1.00 54.56 94 GLY A CA 1
ATOM 739 C C . GLY A 1 94 ? 26.957 -6.692 -20.478 1.00 54.56 94 GLY A C 1
ATOM 740 O O . GLY A 1 94 ? 27.623 -7.638 -20.070 1.00 54.56 94 GLY A O 1
ATOM 741 N N . ILE A 1 95 ? 27.447 -5.445 -20.510 1.00 50.31 95 ILE A N 1
ATOM 742 C CA . ILE A 1 95 ? 28.810 -5.068 -20.095 1.00 50.31 95 ILE A CA 1
ATOM 743 C C . ILE A 1 95 ? 28.801 -4.588 -18.633 1.00 50.31 95 ILE A C 1
ATOM 745 O O . ILE A 1 95 ? 28.194 -3.549 -18.365 1.00 50.31 95 ILE A O 1
ATOM 749 N N . PRO A 1 96 ? 29.319 -5.348 -17.653 1.00 43.88 96 PRO A N 1
ATOM 750 C CA . PRO A 1 96 ? 29.238 -4.965 -16.245 1.00 43.88 96 PRO A CA 1
ATOM 751 C C . PRO A 1 96 ? 29.861 -3.582 -16.007 1.00 43.88 96 PRO A C 1
ATOM 753 O O . PRO A 1 96 ? 30.868 -3.225 -16.610 1.00 43.88 96 PRO A O 1
ATOM 756 N N . PHE A 1 97 ? 29.248 -2.791 -15.125 1.00 43.00 97 PHE A N 1
ATOM 757 C CA . PHE A 1 97 ? 29.798 -1.501 -14.712 1.00 43.00 97 PHE A CA 1
ATOM 758 C C . PHE A 1 97 ? 31.109 -1.731 -13.942 1.00 43.00 97 PHE A C 1
ATOM 760 O O . PHE A 1 97 ? 31.063 -2.241 -12.822 1.00 43.00 97 PHE A O 1
ATOM 767 N N . GLY A 1 98 ? 32.251 -1.335 -14.517 1.00 54.75 98 GLY A N 1
ATOM 768 C CA . GLY A 1 98 ? 33.540 -1.307 -13.813 1.00 54.75 98 GLY A CA 1
ATOM 769 C C . GLY A 1 98 ? 34.745 -1.948 -14.510 1.00 54.75 98 GLY A C 1
ATOM 770 O O . GLY A 1 98 ? 35.589 -2.486 -13.798 1.00 54.75 98 GLY A O 1
ATOM 771 N N . GLU A 1 99 ? 34.861 -1.864 -15.838 1.00 37.53 99 GLU A N 1
ATOM 772 C CA . GLU A 1 99 ? 36.148 -2.016 -16.548 1.00 37.53 99 GLU A CA 1
ATOM 773 C C . GLU A 1 99 ? 36.505 -0.736 -17.309 1.00 37.53 99 GLU A C 1
ATOM 775 O O . GLU A 1 99 ? 35.586 -0.141 -17.923 1.00 37.53 99 GLU A O 1
#